Protein AF-A0A963C9C2-F1 (afdb_monomer)

Mean predicted aligned error: 5.1 Å

Sequence (64 aa):
MLSCKEVNRLCSEEQDRKLSLSERINLRMHLAICKACTNFRDQMRFLRSATRRYREGQRGPADD

Solvent-accessible surface area (backbone atoms only — not comparable to full-atom values): 3818 Å² total; per-residue (Å²): 132,78,52,71,71,58,42,54,49,50,50,54,44,54,75,79,41,87,68,52,72,67,55,50,53,54,46,52,61,47,42,75,76,32,65,68,59,40,54,51,44,51,50,54,51,47,52,54,49,51,54,50,52,50,54,52,70,67,57,55,83,81,89,125

Radius of gyration: 15.39 Å; Cα contacts (8 Å, |Δi|>4): 34; chains: 1; bounding box: 22×51×24 Å

Structure (mmCIF, N/CA/C/O backbone):
data_AF-A0A963C9C2-F1
#
_entry.id   AF-A0A963C9C2-F1
#
loop_
_atom_site.group_PDB
_atom_site.id
_atom_site.type_symbol
_atom_site.label_atom_id
_atom_site.label_alt_id
_atom_site.label_comp_id
_atom_site.label_asym_id
_atom_site.label_entity_id
_atom_site.label_seq_id
_atom_site.pdbx_PDB_ins_code
_atom_site.Cartn_x
_atom_site.Cartn_y
_atom_site.Cartn_z
_atom_site.occupancy
_atom_site.B_iso_or_equiv
_atom_site.auth_seq_id
_atom_site.auth_comp_id
_atom_site.auth_asym_id
_atom_site.auth_atom_id
_atom_site.pdbx_PDB_model_num
ATOM 1 N N . MET A 1 1 ? -10.821 16.624 8.033 1.00 71.25 1 MET A N 1
ATOM 2 C CA . MET A 1 1 ? -9.734 16.113 7.170 1.00 71.25 1 MET A CA 1
ATOM 3 C C . MET A 1 1 ? -9.059 14.984 7.929 1.00 71.25 1 MET A C 1
ATOM 5 O O . MET A 1 1 ? -8.720 15.201 9.083 1.00 71.25 1 MET A O 1
ATOM 9 N N . LEU A 1 2 ? -8.953 13.791 7.342 1.00 91.31 2 LEU A N 1
ATOM 10 C CA . LEU A 1 2 ? -8.307 12.646 7.995 1.00 91.31 2 LEU A CA 1
ATOM 11 C C . LEU A 1 2 ? -6.794 12.864 8.107 1.00 91.31 2 LEU A C 1
ATOM 13 O O . LEU A 1 2 ? -6.185 13.456 7.210 1.00 91.31 2 LEU A O 1
ATOM 17 N N . SER A 1 3 ? -6.193 12.339 9.168 1.00 97.62 3 SER A N 1
ATOM 18 C CA . SER A 1 3 ? -4.743 12.231 9.315 1.00 97.62 3 SER A CA 1
ATOM 19 C C . SER A 1 3 ? -4.163 11.158 8.385 1.00 97.62 3 SER A C 1
ATOM 21 O O . SER A 1 3 ? -4.848 10.211 7.992 1.00 97.62 3 SER A O 1
ATOM 23 N N . CYS A 1 4 ? -2.863 11.245 8.082 1.00 97.88 4 CYS A N 1
ATOM 24 C CA . CYS A 1 4 ? -2.168 10.215 7.299 1.00 97.88 4 CYS A CA 1
ATOM 25 C C . CYS A 1 4 ? -2.289 8.818 7.937 1.00 97.88 4 CYS A C 1
ATOM 27 O O . CYS A 1 4 ? -2.379 7.820 7.229 1.00 97.88 4 CYS A O 1
ATOM 29 N N . LYS A 1 5 ? -2.335 8.733 9.275 1.00 97.94 5 LYS A N 1
ATOM 30 C CA . LYS A 1 5 ? -2.498 7.464 10.000 1.00 97.94 5 LYS A CA 1
ATOM 31 C C . LYS A 1 5 ? -3.873 6.840 9.749 1.00 97.94 5 LYS A C 1
ATOM 33 O O . LYS A 1 5 ? -3.959 5.645 9.477 1.00 97.94 5 LYS A O 1
ATOM 38 N N . GLU A 1 6 ? -4.933 7.643 9.807 1.00 98.12 6 GLU A N 1
ATOM 39 C CA . GLU A 1 6 ? -6.299 7.192 9.510 1.00 98.12 6 GLU A CA 1
ATOM 40 C C . GLU A 1 6 ? -6.454 6.807 8.036 1.00 98.12 6 GLU A C 1
ATOM 42 O O . GLU A 1 6 ? -7.091 5.807 7.719 1.00 98.12 6 GLU A O 1
ATOM 47 N N . VAL A 1 7 ? -5.811 7.548 7.132 1.00 98.12 7 VAL A N 1
ATOM 48 C CA . VAL A 1 7 ? -5.805 7.245 5.696 1.00 98.12 7 VAL A CA 1
ATOM 49 C C . VAL A 1 7 ? -5.076 5.945 5.396 1.00 98.12 7 VAL A C 1
ATOM 51 O O . VAL A 1 7 ? -5.618 5.119 4.672 1.00 98.12 7 VAL A O 1
ATOM 54 N N . ASN A 1 8 ? -3.901 5.708 5.984 1.00 97.62 8 ASN A N 1
ATOM 55 C CA . ASN A 1 8 ? -3.189 4.439 5.818 1.00 97.62 8 ASN A CA 1
ATOM 56 C C . ASN A 1 8 ? -4.023 3.259 6.328 1.00 97.62 8 ASN A C 1
ATOM 58 O O . ASN A 1 8 ? -4.078 2.216 5.675 1.00 97.62 8 ASN A O 1
ATOM 62 N N . ARG A 1 9 ? -4.731 3.443 7.449 1.00 97.75 9 ARG A N 1
ATOM 63 C CA . ARG A 1 9 ? -5.679 2.449 7.954 1.00 97.75 9 ARG A CA 1
ATOM 64 C C . ARG A 1 9 ? -6.807 2.189 6.951 1.00 97.75 9 ARG A C 1
ATOM 66 O O . ARG A 1 9 ? -7.036 1.034 6.613 1.00 97.75 9 ARG A O 1
ATOM 73 N N . LEU A 1 10 ? -7.457 3.229 6.423 1.00 98.00 10 LEU A N 1
ATOM 74 C CA . LEU A 1 10 ? -8.514 3.073 5.414 1.00 98.00 10 LEU A CA 1
ATOM 75 C C . LEU A 1 10 ? -8.004 2.454 4.104 1.00 98.00 10 LEU A C 1
ATOM 77 O O . LEU A 1 10 ? -8.712 1.650 3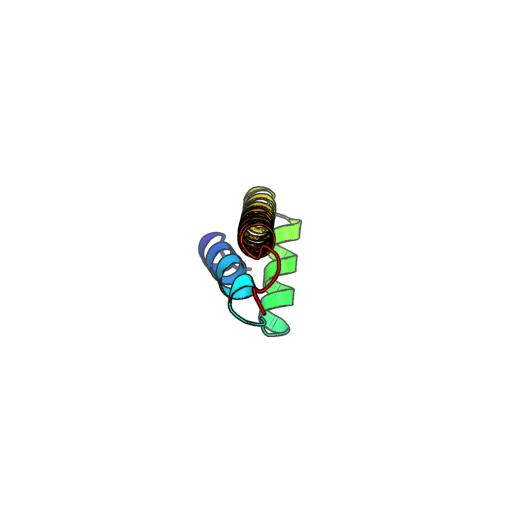.509 1.00 98.00 10 LEU A O 1
ATOM 81 N N . CYS A 1 11 ? -6.788 2.787 3.664 1.00 97.62 11 CYS A N 1
ATOM 82 C CA . CYS A 1 11 ? -6.142 2.164 2.507 1.00 97.62 11 CYS A CA 1
ATOM 83 C C . CYS A 1 11 ? -5.921 0.662 2.723 1.00 97.62 11 CYS A C 1
ATOM 85 O O . CYS A 1 11 ? -6.108 -0.112 1.789 1.00 97.62 11 CYS A O 1
ATOM 87 N N . SER A 1 12 ? -5.542 0.245 3.935 1.00 97.06 12 SER A N 1
ATOM 88 C CA . SER A 1 12 ? -5.456 -1.176 4.283 1.00 97.06 12 SER A CA 1
ATOM 89 C C . SER A 1 12 ? -6.840 -1.822 4.295 1.00 97.06 12 SER A C 1
ATOM 91 O O . SER A 1 12 ? -7.042 -2.848 3.658 1.00 97.06 12 SER A O 1
ATOM 93 N N . GLU A 1 13 ? -7.814 -1.194 4.955 1.00 97.81 13 GLU A N 1
ATOM 94 C CA . GLU A 1 13 ? -9.177 -1.719 5.057 1.00 97.81 13 GLU A CA 1
ATOM 95 C C . GLU A 1 13 ? -9.880 -1.817 3.687 1.00 97.81 13 GLU A C 1
ATOM 97 O O . GLU A 1 13 ? -10.652 -2.750 3.489 1.00 97.81 13 GLU A O 1
ATOM 102 N N . GLU A 1 14 ? -9.583 -0.936 2.715 1.00 96.75 14 GLU A N 1
ATOM 103 C CA . GLU A 1 14 ? -10.085 -1.019 1.323 1.00 96.75 14 GLU A CA 1
ATOM 104 C C . GLU A 1 14 ? -9.701 -2.347 0.640 1.00 96.75 14 GLU A C 1
ATOM 106 O O . GLU A 1 14 ? -10.403 -2.798 -0.267 1.00 96.75 14 GLU A O 1
ATOM 111 N N . GLN A 1 15 ? -8.617 -2.997 1.081 1.00 96.56 15 GLN A N 1
ATOM 112 C CA . GLN A 1 15 ? -8.175 -4.281 0.534 1.00 96.56 15 GLN A CA 1
ATOM 113 C C . GLN A 1 15 ? -9.006 -5.455 1.066 1.00 96.56 15 GLN A C 1
ATOM 115 O O . GLN A 1 15 ? -9.207 -6.439 0.347 1.00 96.56 15 GLN A O 1
ATOM 120 N N . ASP A 1 16 ? -9.504 -5.358 2.294 1.00 96.00 16 ASP A N 1
ATOM 121 C CA 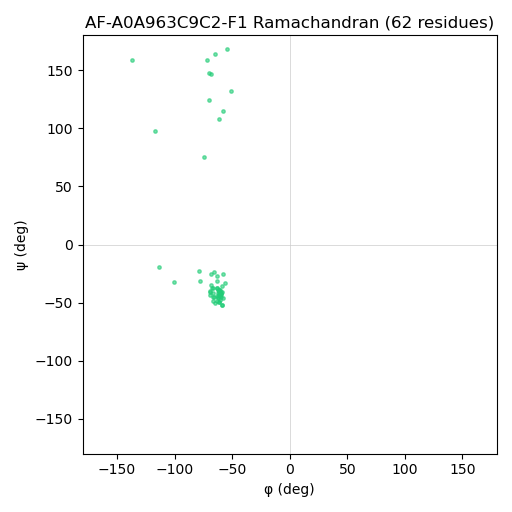. ASP A 1 16 ? -10.190 -6.458 2.979 1.00 96.00 16 ASP A CA 1
ATOM 122 C C . ASP A 1 16 ? -11.712 -6.308 2.940 1.00 96.00 16 ASP A C 1
ATOM 124 O O . ASP A 1 16 ? -12.442 -7.297 2.853 1.00 96.00 16 ASP A O 1
ATOM 128 N N . ARG A 1 17 ? -12.208 -5.067 2.943 1.00 96.81 17 ARG A N 1
ATOM 129 C CA . ARG A 1 17 ? -13.636 -4.749 2.919 1.00 96.81 17 ARG A CA 1
ATOM 130 C C . ARG A 1 17 ? -13.957 -3.612 1.962 1.00 96.81 17 ARG A C 1
ATOM 132 O O . ARG A 1 17 ? -13.152 -2.739 1.651 1.00 96.81 17 ARG A O 1
ATOM 139 N N . LYS A 1 18 ? -15.224 -3.554 1.559 1.00 96.69 18 LYS A N 1
ATOM 140 C CA . LYS A 1 18 ? -15.753 -2.370 0.881 1.00 96.69 18 LYS A CA 1
ATOM 141 C C . LYS A 1 18 ? -15.851 -1.226 1.892 1.00 96.69 18 LYS A C 1
ATOM 143 O O . LYS A 1 18 ? -16.538 -1.343 2.904 1.00 96.69 18 LYS A O 1
ATOM 148 N N . LEU A 1 19 ? -15.211 -0.104 1.581 1.00 97.69 19 LEU A N 1
ATOM 149 C CA . LEU A 1 19 ? -15.415 1.146 2.311 1.00 97.69 19 LEU A CA 1
ATOM 150 C C . LEU A 1 19 ? -16.831 1.689 2.062 1.00 97.69 19 LEU A C 1
ATOM 152 O O . LEU A 1 19 ? -17.358 1.555 0.947 1.00 97.69 19 LEU A O 1
ATOM 156 N N . SER A 1 20 ? -17.418 2.334 3.066 1.00 97.69 20 SER A N 1
ATOM 157 C CA . SER A 1 20 ? -18.648 3.122 2.948 1.00 97.69 20 SER A CA 1
ATOM 158 C C . SER A 1 20 ? -18.439 4.341 2.042 1.00 97.69 20 SER A C 1
ATOM 160 O O . SER A 1 20 ? -17.311 4.741 1.744 1.00 97.69 20 SER A O 1
ATOM 162 N N . LEU A 1 21 ? -19.531 4.958 1.582 1.00 97.56 21 LEU A N 1
ATOM 163 C CA . LEU A 1 21 ? -19.448 6.137 0.712 1.00 97.56 21 LEU A CA 1
ATOM 164 C C . LEU A 1 21 ? -18.706 7.301 1.388 1.00 97.56 21 LEU A C 1
ATOM 166 O O . LEU A 1 21 ? -17.847 7.915 0.757 1.00 97.56 21 LEU A O 1
ATOM 170 N N . SER A 1 22 ? -18.976 7.548 2.674 1.00 96.69 22 SER A N 1
ATOM 171 C CA . SER A 1 22 ? -18.307 8.601 3.449 1.00 96.69 22 SER A CA 1
ATOM 172 C C . SER A 1 22 ? -16.800 8.351 3.582 1.00 96.69 22 SER A C 1
ATOM 174 O O . SER A 1 22 ? -15.997 9.254 3.337 1.00 96.69 22 SER A O 1
ATOM 176 N N . GLU A 1 23 ? -16.393 7.113 3.880 1.00 97.81 23 GLU A N 1
ATOM 177 C CA . GLU A 1 23 ? -14.976 6.733 3.965 1.00 97.81 23 GLU A CA 1
ATOM 178 C C . GLU A 1 23 ? -14.260 6.929 2.626 1.00 97.81 23 GLU A C 1
ATOM 180 O O . GLU A 1 23 ? -13.174 7.503 2.586 1.00 97.81 23 GLU A O 1
ATOM 185 N N . ARG A 1 24 ? -14.885 6.527 1.509 1.00 96.94 24 ARG A N 1
ATOM 186 C CA . ARG A 1 24 ? -14.307 6.717 0.167 1.00 96.94 24 ARG A CA 1
ATOM 187 C C . ARG A 1 24 ? -14.124 8.188 -0.178 1.00 96.94 24 ARG A C 1
ATOM 189 O O . ARG A 1 24 ? -13.113 8.544 -0.779 1.00 96.94 24 ARG A O 1
ATOM 196 N N . ILE A 1 25 ? -15.104 9.023 0.156 1.00 97.50 25 ILE A N 1
ATOM 197 C CA . ILE A 1 25 ? -15.060 10.460 -0.119 1.00 97.50 25 ILE A CA 1
ATOM 198 C C . ILE A 1 25 ? -13.928 11.111 0.688 1.00 97.50 25 ILE A C 1
ATOM 200 O O . ILE A 1 25 ? -13.069 11.769 0.101 1.00 97.50 25 ILE A O 1
ATOM 204 N N . ASN A 1 26 ? -13.861 10.856 1.998 1.00 96.88 26 ASN A N 1
ATOM 205 C CA . ASN A 1 26 ? -12.800 11.386 2.861 1.00 96.88 26 ASN A CA 1
ATOM 206 C C . ASN A 1 26 ? -11.405 10.907 2.439 1.00 96.88 26 ASN A C 1
ATOM 208 O O . ASN A 1 26 ? -10.466 11.704 2.387 1.00 96.88 26 ASN A O 1
ATOM 212 N N . LEU A 1 27 ? -11.278 9.626 2.082 1.00 97.25 27 LEU A N 1
ATOM 213 C CA . LEU A 1 27 ? -10.041 9.059 1.561 1.00 97.25 27 LEU A CA 1
ATOM 214 C C . LEU A 1 27 ? -9.601 9.785 0.282 1.00 97.25 27 LEU A C 1
ATOM 216 O O . LEU A 1 27 ? -8.477 10.274 0.213 1.00 97.25 27 LEU A O 1
ATOM 220 N N . ARG A 1 28 ? -10.490 9.926 -0.712 1.00 96.88 28 ARG A N 1
ATOM 221 C CA . ARG A 1 28 ? -10.173 10.606 -1.982 1.00 96.88 28 ARG A CA 1
ATOM 222 C C . ARG A 1 28 ? -9.726 12.052 -1.783 1.00 96.88 28 ARG A C 1
ATOM 224 O O . ARG A 1 28 ? -8.777 12.465 -2.441 1.00 96.88 28 ARG A O 1
ATOM 231 N N . MET A 1 29 ? -10.365 12.794 -0.877 1.00 97.81 29 MET A N 1
ATOM 232 C CA . MET A 1 29 ? -9.956 14.171 -0.582 1.00 97.81 29 MET A CA 1
ATOM 233 C C . MET A 1 29 ? -8.522 14.245 -0.051 1.00 97.81 29 MET A C 1
ATOM 235 O O . MET A 1 29 ? -7.753 15.090 -0.496 1.00 97.81 29 MET A O 1
ATOM 239 N N . HIS A 1 30 ? -8.132 13.351 0.863 1.00 98.25 30 HIS A N 1
ATOM 240 C CA . HIS A 1 30 ? -6.766 13.349 1.390 1.00 98.25 30 HIS A CA 1
ATOM 241 C C . HIS A 1 30 ? -5.739 12.914 0.332 1.00 98.25 30 HIS A C 1
ATOM 243 O O . HIS A 1 30 ? -4.667 13.506 0.221 1.00 98.25 30 HIS A O 1
ATOM 249 N N . LEU A 1 31 ? -6.062 11.905 -0.482 1.00 97.81 31 LEU A N 1
ATOM 250 C CA . LEU A 1 31 ? -5.173 11.438 -1.554 1.00 97.81 31 LEU A CA 1
ATOM 251 C C . LEU A 1 31 ? -4.928 12.508 -2.631 1.00 97.81 31 LEU A C 1
ATOM 253 O O . LEU A 1 31 ? -3.865 12.523 -3.248 1.00 97.81 31 LEU A O 1
ATOM 257 N N . ALA A 1 32 ? -5.870 13.434 -2.831 1.00 97.69 32 ALA A N 1
ATOM 258 C CA . ALA A 1 32 ? -5.696 14.543 -3.767 1.00 97.69 32 ALA A CA 1
ATOM 259 C C . ALA A 1 32 ? -4.587 15.529 -3.349 1.00 97.69 32 ALA A C 1
ATOM 261 O O . ALA A 1 32 ? -4.032 16.209 -4.207 1.00 97.69 32 ALA A O 1
ATOM 262 N N . ILE A 1 33 ? -4.249 15.599 -2.055 1.00 97.44 33 ILE A N 1
ATOM 263 C CA . ILE A 1 33 ? -3.276 16.564 -1.513 1.00 97.44 33 ILE A CA 1
ATOM 264 C C . ILE A 1 33 ? -2.001 15.911 -0.968 1.00 97.44 33 ILE A C 1
ATOM 266 O O . ILE A 1 33 ? -0.981 16.579 -0.819 1.00 97.44 33 ILE A O 1
ATOM 270 N N . CYS A 1 34 ? -2.033 14.611 -0.663 1.00 98.19 34 CYS A N 1
ATOM 271 C CA . CYS A 1 34 ? -0.925 13.911 -0.021 1.00 98.19 34 CYS A CA 1
ATOM 272 C C . CYS A 1 34 ? -0.360 12.807 -0.919 1.00 98.19 34 CYS A C 1
ATOM 274 O O . CYS A 1 34 ? -0.844 11.672 -0.940 1.00 98.19 34 CYS A O 1
ATOM 276 N N . LYS A 1 35 ? 0.735 13.126 -1.621 1.00 98.19 35 LYS A N 1
ATOM 277 C CA . LYS A 1 35 ? 1.429 12.190 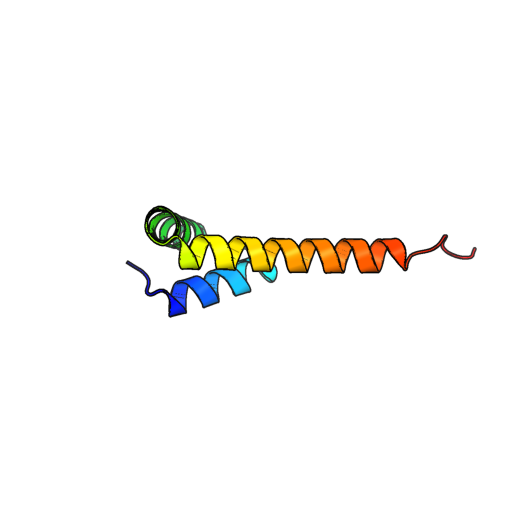-2.521 1.00 98.19 35 LYS A CA 1
ATOM 278 C C . LYS A 1 35 ? 1.921 10.925 -1.809 1.00 98.19 35 LYS A C 1
ATOM 280 O O . LYS A 1 35 ? 1.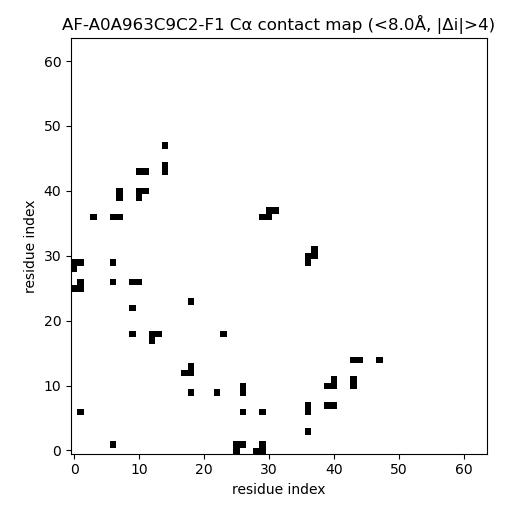874 9.846 -2.390 1.00 98.19 35 LYS A O 1
ATOM 285 N N . ALA A 1 36 ? 2.361 11.038 -0.554 1.00 98.12 36 ALA A N 1
ATOM 286 C CA . ALA A 1 36 ? 2.829 9.890 0.224 1.00 98.12 36 ALA A CA 1
ATOM 287 C C . ALA A 1 36 ? 1.714 8.849 0.436 1.00 98.12 36 ALA A C 1
ATOM 289 O O . ALA A 1 36 ? 1.926 7.662 0.199 1.00 98.12 36 ALA A O 1
ATOM 290 N N . CYS A 1 37 ? 0.511 9.298 0.805 1.00 98.25 37 CYS A N 1
ATOM 291 C CA . CYS A 1 37 ? -0.647 8.423 0.991 1.00 98.25 37 CYS A CA 1
ATOM 292 C C . CYS A 1 37 ? -1.139 7.822 -0.338 1.00 98.25 37 CYS A C 1
ATOM 294 O O . CYS A 1 37 ? -1.552 6.662 -0.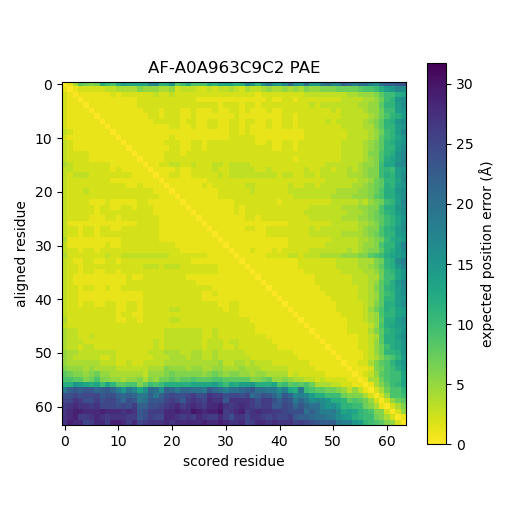369 1.00 98.25 37 CYS A O 1
ATOM 296 N N . THR A 1 38 ? -1.053 8.572 -1.444 1.00 98.31 38 THR A N 1
ATOM 297 C CA . THR A 1 38 ? -1.344 8.060 -2.798 1.00 98.31 38 THR A CA 1
ATOM 298 C C . THR A 1 38 ? -0.394 6.934 -3.181 1.00 98.31 38 THR A C 1
ATOM 300 O O . THR A 1 38 ? -0.852 5.842 -3.513 1.00 98.31 38 THR A O 1
ATOM 303 N N . ASN A 1 39 ? 0.913 7.143 -3.007 1.00 98.38 39 ASN A N 1
ATOM 304 C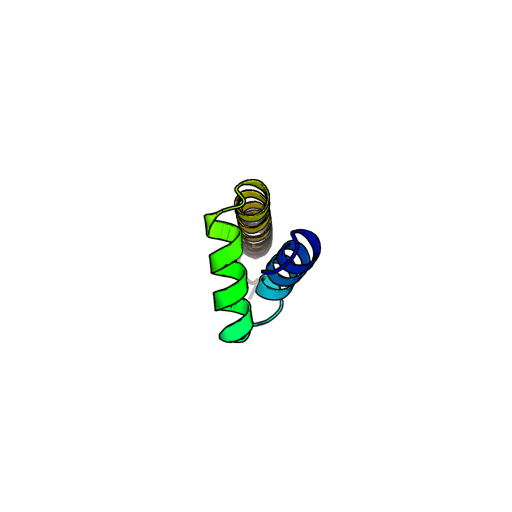 CA . ASN A 1 39 ? 1.916 6.110 -3.258 1.00 98.38 39 ASN A CA 1
ATOM 305 C C . ASN A 1 39 ? 1.691 4.866 -2.385 1.00 98.38 39 ASN A C 1
ATOM 307 O O . ASN A 1 39 ? 1.776 3.745 -2.882 1.00 98.38 39 ASN A O 1
ATOM 311 N N . PHE A 1 40 ? 1.377 5.044 -1.097 1.00 98.06 40 PHE A N 1
ATOM 312 C CA . PHE A 1 40 ? 1.088 3.928 -0.194 1.00 98.06 40 PHE A CA 1
ATOM 313 C C . PHE A 1 40 ? -0.112 3.096 -0.672 1.00 98.06 40 PHE A C 1
ATOM 315 O O . PHE A 1 40 ? -0.048 1.866 -0.718 1.00 98.06 40 PHE A O 1
ATOM 322 N N . ARG A 1 41 ? -1.201 3.751 -1.092 1.00 97.94 41 ARG A N 1
ATOM 323 C CA . ARG A 1 41 ? -2.375 3.059 -1.639 1.00 97.94 41 ARG A CA 1
ATOM 324 C C . ARG A 1 41 ? -2.040 2.255 -2.895 1.00 97.94 41 ARG A C 1
ATOM 326 O O . ARG A 1 41 ? -2.508 1.125 -3.043 1.00 97.94 41 ARG A O 1
ATOM 333 N N . ASP A 1 42 ? -1.227 2.816 -3.782 1.00 97.88 42 ASP A N 1
ATOM 334 C CA . ASP A 1 42 ? -0.801 2.130 -5.002 1.00 97.88 42 ASP A CA 1
ATOM 335 C C . ASP A 1 42 ? 0.103 0.927 -4.693 1.00 97.88 42 ASP A C 1
ATOM 337 O O . ASP A 1 42 ? -0.075 -0.136 -5.290 1.00 97.88 42 ASP A O 1
ATOM 341 N N . GLN A 1 43 ? 0.985 1.029 -3.691 1.00 98.00 43 GLN A N 1
ATOM 342 C CA . GLN A 1 43 ? 1.775 -0.106 -3.195 1.00 98.00 43 GLN A CA 1
ATOM 343 C C . GLN A 1 43 ? 0.884 -1.235 -2.656 1.00 98.00 43 GLN A C 1
ATOM 345 O O . GLN A 1 43 ? 1.086 -2.398 -3.009 1.00 98.00 43 GLN A O 1
ATOM 350 N N . MET A 1 44 ? -0.148 -0.916 -1.869 1.00 97.50 44 MET A N 1
ATOM 351 C CA . MET A 1 44 ? -1.090 -1.925 -1.360 1.00 97.50 44 MET A CA 1
ATOM 352 C C . MET A 1 44 ? -1.830 -2.648 -2.496 1.00 97.50 44 MET A C 1
ATOM 354 O O . MET A 1 44 ? -2.007 -3.871 -2.458 1.00 97.50 44 MET A O 1
ATOM 358 N N . ARG A 1 45 ? -2.231 -1.915 -3.542 1.00 96.81 45 ARG A N 1
ATOM 359 C CA . ARG A 1 45 ? -2.862 -2.478 -4.750 1.00 96.81 45 ARG A CA 1
ATOM 360 C C . ARG A 1 45 ? -1.905 -3.349 -5.554 1.00 96.81 45 ARG A C 1
ATOM 362 O O . ARG A 1 45 ? -2.308 -4.420 -6.018 1.00 96.81 45 ARG A O 1
ATOM 369 N N . PHE A 1 46 ? -0.655 -2.915 -5.693 1.00 97.25 46 PHE A N 1
ATOM 370 C CA . PHE A 1 46 ? 0.395 -3.692 -6.336 1.00 97.25 46 PHE A CA 1
ATOM 371 C C . PHE A 1 46 ? 0.603 -5.027 -5.618 1.00 97.25 46 PHE A C 1
ATOM 373 O O . PHE A 1 46 ? 0.489 -6.072 -6.255 1.00 97.25 46 PHE A O 1
ATOM 380 N N . LEU A 1 47 ? 0.796 -5.012 -4.294 1.00 96.50 47 LEU A N 1
ATOM 381 C CA . LEU A 1 47 ? 0.977 -6.227 -3.494 1.00 96.50 47 LEU A CA 1
ATOM 382 C C . LEU A 1 47 ? -0.211 -7.184 -3.633 1.00 96.50 47 LEU A C 1
ATOM 384 O O . LEU A 1 47 ? -0.022 -8.368 -3.900 1.00 96.50 47 LEU A O 1
ATOM 388 N N . ARG A 1 48 ? -1.450 -6.682 -3.546 1.00 95.12 48 ARG A N 1
ATOM 389 C CA . ARG A 1 48 ? -2.652 -7.516 -3.724 1.00 95.12 48 ARG A CA 1
ATOM 390 C C . ARG A 1 48 ? -2.704 -8.170 -5.106 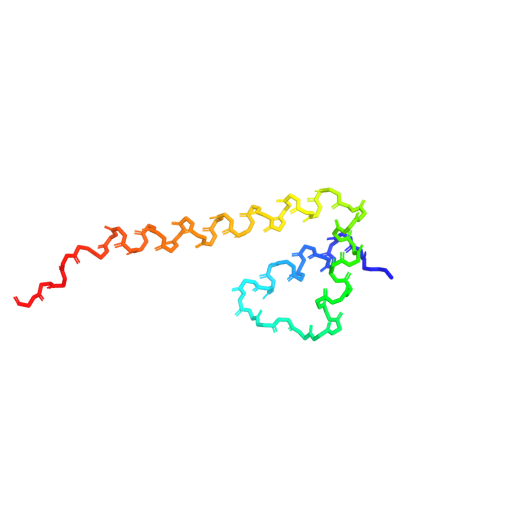1.00 95.12 48 ARG A C 1
ATOM 392 O O . ARG A 1 48 ? -3.062 -9.343 -5.219 1.00 95.12 48 ARG A O 1
ATOM 399 N N . SER A 1 49 ? -2.340 -7.421 -6.143 1.00 95.44 49 SER A N 1
ATOM 400 C CA . SER A 1 49 ? -2.316 -7.914 -7.522 1.00 95.44 49 SER A CA 1
ATOM 401 C C . SER A 1 49 ? -1.208 -8.949 -7.726 1.00 95.44 49 SER A C 1
ATOM 403 O O . SER A 1 49 ? -1.455 -9.996 -8.321 1.00 95.44 49 SER A O 1
ATOM 405 N N . ALA A 1 50 ? -0.014 -8.697 -7.186 1.00 95.81 50 ALA A N 1
ATOM 406 C CA . ALA A 1 50 ? 1.114 -9.621 -7.226 1.00 95.81 50 ALA A CA 1
ATOM 407 C C . ALA A 1 50 ? 0.781 -10.944 -6.519 1.00 95.81 50 ALA A C 1
ATOM 409 O O . ALA A 1 50 ? 0.946 -12.005 -7.114 1.00 95.81 50 ALA A O 1
ATOM 410 N N . THR A 1 51 ? 0.208 -10.897 -5.311 1.00 94.94 51 THR A N 1
ATOM 411 C CA . THR A 1 51 ? -0.210 -12.098 -4.570 1.00 94.94 51 THR A CA 1
ATOM 412 C C . THR A 1 51 ? -1.290 -12.885 -5.311 1.00 94.94 51 THR A C 1
ATOM 414 O O . THR A 1 51 ? -1.249 -14.114 -5.340 1.00 94.94 51 THR A O 1
ATOM 417 N N . ARG A 1 52 ? -2.255 -12.207 -5.949 1.00 93.00 52 ARG A N 1
ATOM 418 C CA . ARG A 1 52 ? -3.280 -12.877 -6.767 1.00 93.00 52 ARG A CA 1
ATOM 419 C C . ARG A 1 52 ? -2.655 -13.598 -7.961 1.00 93.00 52 ARG A C 1
ATOM 421 O O . ARG A 1 52 ? -2.922 -14.779 -8.145 1.00 93.00 52 ARG A O 1
ATOM 428 N N . ARG A 1 53 ? -1.785 -12.915 -8.711 1.00 93.06 53 ARG A N 1
ATOM 429 C CA . ARG A 1 53 ? -1.067 -13.500 -9.856 1.00 93.06 53 ARG A CA 1
ATOM 430 C C . ARG A 1 53 ? -0.176 -14.663 -9.439 1.00 93.06 53 ARG A C 1
ATOM 432 O O . ARG A 1 53 ? -0.112 -15.655 -10.149 1.00 93.06 53 ARG A O 1
ATOM 439 N N . TYR A 1 54 ? 0.480 -14.558 -8.287 1.00 93.38 54 TYR A N 1
ATOM 440 C CA . TYR A 1 54 ? 1.299 -15.634 -7.738 1.00 93.38 54 TYR A CA 1
ATOM 441 C C . TYR A 1 54 ? 0.460 -16.884 -7.441 1.00 93.38 54 TYR A C 1
ATOM 443 O O . TYR A 1 54 ? 0.819 -17.977 -7.866 1.00 93.38 54 TYR A O 1
ATOM 451 N N . ARG A 1 55 ? -0.708 -16.727 -6.803 1.00 91.25 55 ARG A N 1
ATOM 452 C CA . ARG A 1 55 ? -1.648 -17.840 -6.574 1.00 91.25 55 ARG A CA 1
ATOM 453 C C . ARG A 1 55 ? -2.195 -18.436 -7.872 1.00 91.25 55 ARG A C 1
ATOM 455 O O . ARG A 1 55 ? -2.396 -19.641 -7.942 1.00 91.25 55 ARG A O 1
ATOM 462 N N . GLU A 1 56 ? -2.460 -17.607 -8.876 1.00 88.50 56 GLU A N 1
ATOM 463 C CA . GLU A 1 56 ? -2.923 -18.060 -10.194 1.00 88.50 56 GLU A CA 1
ATOM 464 C C . GLU A 1 56 ? -1.825 -18.813 -10.950 1.00 88.50 56 GL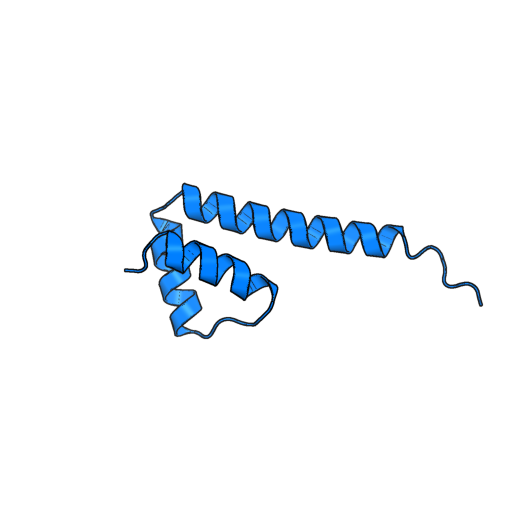U A C 1
ATOM 466 O O . GLU A 1 56 ? -2.107 -19.855 -11.521 1.00 88.50 56 GLU A O 1
ATOM 471 N N . GLY A 1 57 ? -0.574 -18.352 -10.884 1.00 81.44 57 GLY A N 1
ATOM 472 C CA . GLY A 1 57 ? 0.575 -19.060 -11.451 1.00 81.44 57 GLY A CA 1
ATOM 473 C C . GLY A 1 57 ? 0.917 -20.365 -10.723 1.00 81.44 57 GLY A C 1
ATOM 474 O O . GLY A 1 57 ? 1.482 -21.261 -11.336 1.00 81.44 57 GLY A O 1
ATOM 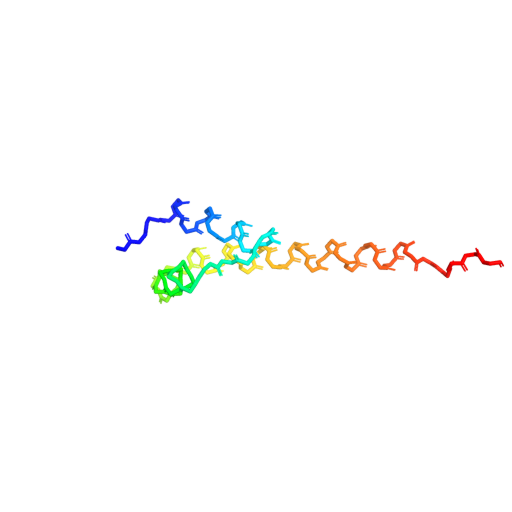475 N N . GLN A 1 58 ? 0.560 -20.494 -9.438 1.00 66.62 58 GLN A N 1
ATOM 476 C CA . GLN A 1 58 ? 0.648 -21.758 -8.693 1.00 66.62 58 GLN A CA 1
ATOM 477 C C . GLN A 1 58 ? -0.506 -22.726 -8.983 1.00 66.62 58 GLN A C 1
ATOM 479 O O . GLN A 1 58 ? -0.344 -23.928 -8.788 1.00 66.62 58 GLN A O 1
ATOM 484 N N . ARG A 1 59 ? -1.663 -22.238 -9.452 1.00 60.75 59 ARG A N 1
ATOM 485 C CA . ARG A 1 59 ? -2.698 -23.089 -10.052 1.00 60.75 59 ARG A CA 1
ATOM 486 C C . ARG A 1 59 ? -2.224 -23.506 -11.450 1.00 60.75 59 ARG A C 1
ATOM 488 O O . ARG A 1 59 ? -2.698 -22.988 -12.457 1.00 60.75 59 ARG A O 1
ATOM 495 N N . GLY A 1 60 ? -1.282 -24.452 -11.494 1.00 62.44 60 GLY A N 1
ATOM 496 C CA . GLY A 1 60 ? -1.142 -25.357 -12.640 1.00 62.44 60 GLY A CA 1
ATOM 497 C C . GLY A 1 60 ? -2.477 -26.071 -12.919 1.00 62.44 60 GLY A C 1
ATOM 498 O O . GLY A 1 60 ? -3.402 -25.927 -12.110 1.00 62.44 60 GLY A O 1
ATOM 499 N N . PRO A 1 61 ? -2.631 -26.764 -14.065 1.00 58.25 61 PRO A N 1
ATOM 500 C CA . PRO A 1 61 ? -3.908 -27.378 -14.428 1.00 58.25 61 PRO A CA 1
ATOM 501 C C . PRO A 1 61 ? -4.405 -28.207 -13.241 1.00 58.25 61 PRO A C 1
ATOM 503 O O . PRO A 1 61 ? -3.615 -28.896 -12.605 1.00 58.25 61 PRO A O 1
ATOM 506 N N . ALA A 1 62 ? -5.678 -28.042 -12.874 1.00 63.16 62 ALA A N 1
ATOM 507 C CA . ALA A 1 62 ? -6.277 -28.903 -11.868 1.00 63.16 62 ALA A CA 1
ATOM 508 C C . ALA A 1 62 ? -6.135 -30.335 -12.388 1.00 63.16 62 ALA A C 1
ATOM 510 O O . ALA A 1 62 ? -6.668 -30.630 -13.456 1.00 63.16 62 ALA A O 1
ATOM 511 N N . ASP A 1 63 ? -5.348 -31.151 -11.692 1.00 60.16 63 ASP A N 1
ATOM 512 C CA . ASP A 1 63 ? -5.242 -32.576 -11.973 1.00 60.16 63 ASP A CA 1
ATOM 513 C C . ASP A 1 63 ? -6.646 -33.186 -11.772 1.00 60.16 63 ASP A C 1
ATOM 515 O O . ASP A 1 63 ? -7.138 -33.234 -10.640 1.00 60.16 63 ASP A O 1
ATOM 519 N N . ASP A 1 64 ? -7.303 -33.550 -12.880 1.00 48.00 64 ASP A N 1
ATOM 520 C CA . ASP A 1 64 ? -8.445 -34.480 -12.960 1.00 48.00 64 ASP A CA 1
ATOM 521 C C . ASP A 1 64 ? -7.914 -35.851 -13.402 1.00 48.00 64 ASP A C 1
ATOM 523 O O . ASP A 1 64 ? -7.112 -35.877 -14.370 1.00 48.00 64 ASP A O 1
#

Foldseek 3Di:
DDDLVVLLVLLLVVLVDPDDPVSVVVNVVVVVPDVVSVVSSVVSVVVSVVVVVVVVVVPDPDDD

Nearest PDB structures (foldseek):
  5of9-assembly1_B  TM=4.182E-01  e=5.259E+00  Homo sapiens
  7w1m-assembly1_D  TM=3.809E-01  e=7.888E+00  Homo sapiens

pLDDT: mean 92.09, std 12.13, range [48.0, 98.38]

Secondary structure (DSSP, 8-state):
---HHHHHHHHHHHHHSPPPHHHHHHHHHHHTT-HHHHHHHHHHHHHHHHHHHHHHHH------